Protein AF-A0A958ZSW3-F1 (afdb_monomer)

Secondary structure (DSSP, 8-state):
--HHHHHHHIIIIIHHHHHS-TT-S--SS-EEEEEETTTTEEEEEE-SSS-EEEEE--HHHHHHHHHHHHHTTT--HHHHHHHHHHHHHHHHHT--TT---HHHHHHHHHTTSTT-HHHHHHHHHHHHHHHHH-

pLDDT: mean 93.97, std 5.64, range [67.38, 98.62]

Structure (mmCIF, N/CA/C/O backbone):
data_AF-A0A958ZSW3-F1
#
_entry.id   AF-A0A958ZSW3-F1
#
loop_
_atom_site.group_PDB
_atom_site.id
_atom_site.type_symbol
_atom_site.label_atom_id
_atom_site.label_alt_id
_atom_site.label_comp_id
_atom_site.label_asym_id
_atom_site.label_entity_id
_atom_site.label_seq_id
_atom_site.pdbx_PDB_ins_code
_atom_site.Cartn_x
_atom_site.Cartn_y
_atom_site.Cartn_z
_atom_site.occupancy
_atom_site.B_iso_or_equiv
_atom_site.auth_seq_id
_atom_site.auth_comp_id
_atom_site.auth_asym_id
_atom_site.auth_atom_id
_atom_site.pdbx_PDB_model_num
ATOM 1 N N . MET A 1 1 ? 20.366 0.990 -11.392 1.00 76.50 1 MET A N 1
ATOM 2 C CA . MET A 1 1 ? 19.532 -0.152 -11.805 1.00 76.50 1 MET A CA 1
ATOM 3 C C . MET A 1 1 ? 19.125 0.068 -13.249 1.00 76.50 1 MET A C 1
ATOM 5 O O . MET A 1 1 ? 18.700 1.172 -13.581 1.00 76.50 1 MET A O 1
ATOM 9 N N . ASN A 1 2 ? 19.358 -0.909 -14.115 1.00 84.31 2 ASN A N 1
ATOM 10 C CA . ASN A 1 2 ? 18.999 -0.823 -15.527 1.00 84.31 2 ASN A CA 1
ATOM 11 C C . ASN A 1 2 ? 17.517 -1.203 -15.740 1.00 84.31 2 ASN A C 1
ATOM 13 O O . ASN A 1 2 ? 16.824 -1.641 -14.821 1.00 84.31 2 ASN A O 1
ATOM 17 N N . ARG A 1 3 ? 17.011 -1.001 -16.959 1.00 84.44 3 ARG A N 1
ATOM 18 C CA . ARG A 1 3 ? 15.605 -1.268 -17.295 1.00 84.44 3 ARG A CA 1
ATOM 19 C C . ARG A 1 3 ? 15.221 -2.745 -17.144 1.00 84.44 3 ARG A C 1
ATOM 21 O O . ARG A 1 3 ? 14.121 -3.035 -16.687 1.00 84.44 3 ARG A O 1
ATOM 28 N N . GLU A 1 4 ? 16.112 -3.663 -17.504 1.00 89.75 4 GLU A N 1
ATOM 29 C CA . GLU A 1 4 ? 15.855 -5.107 -17.441 1.00 89.75 4 GLU A CA 1
ATOM 30 C C . GLU A 1 4 ? 15.691 -5.588 -15.994 1.00 89.75 4 GLU A C 1
ATOM 32 O O . GLU A 1 4 ? 14.789 -6.370 -15.695 1.00 89.75 4 GLU A O 1
ATOM 37 N N . GLU A 1 5 ? 16.505 -5.065 -15.074 1.00 89.56 5 GLU A N 1
ATOM 38 C CA . GLU A 1 5 ? 16.395 -5.323 -13.636 1.00 89.56 5 GLU A CA 1
ATOM 39 C C . GLU A 1 5 ? 15.048 -4.844 -13.083 1.00 89.56 5 GLU A C 1
ATOM 41 O O . GLU A 1 5 ? 14.393 -5.577 -12.343 1.00 89.56 5 GLU A O 1
ATOM 46 N N . ILE A 1 6 ? 14.593 -3.653 -13.488 1.00 88.31 6 ILE A N 1
ATOM 47 C CA . ILE A 1 6 ? 13.282 -3.111 -13.099 1.00 88.31 6 ILE A CA 1
ATOM 48 C C . ILE A 1 6 ? 12.145 -4.005 -13.599 1.00 88.31 6 ILE A C 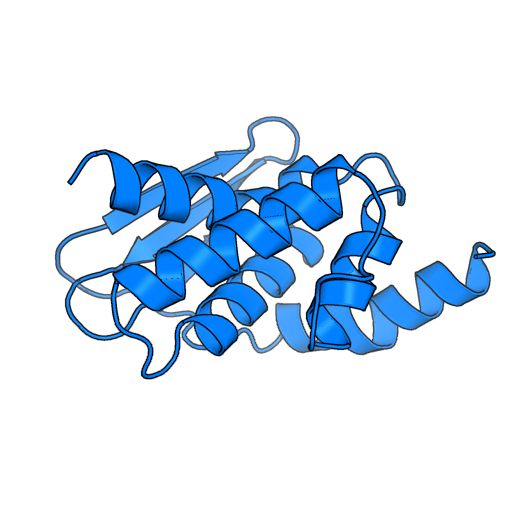1
ATOM 50 O O . ILE A 1 6 ? 11.252 -4.368 -12.833 1.00 88.31 6 ILE A O 1
ATOM 54 N N . GLU A 1 7 ? 12.176 -4.386 -14.876 1.00 91.06 7 GLU A N 1
ATOM 55 C CA . GLU A 1 7 ? 11.154 -5.250 -15.470 1.00 91.06 7 GLU A CA 1
ATOM 56 C C . GLU A 1 7 ? 11.129 -6.636 -14.815 1.00 91.06 7 GLU A C 1
ATOM 58 O O . GLU A 1 7 ? 10.052 -7.214 -14.635 1.00 91.06 7 GLU A O 1
ATOM 63 N N . ARG A 1 8 ? 12.295 -7.161 -14.421 1.00 94.00 8 ARG A N 1
ATOM 64 C CA . ARG A 1 8 ? 12.405 -8.412 -13.666 1.00 94.00 8 ARG A CA 1
ATOM 65 C C . ARG A 1 8 ? 11.756 -8.283 -12.289 1.00 94.00 8 ARG A C 1
ATOM 67 O O . ARG A 1 8 ? 10.859 -9.063 -11.989 1.00 94.00 8 ARG A O 1
ATOM 74 N N . LEU A 1 9 ? 12.132 -7.275 -11.500 1.00 92.75 9 LEU A N 1
ATOM 75 C CA . LEU A 1 9 ? 11.558 -7.032 -10.168 1.00 92.75 9 LEU A CA 1
ATOM 76 C C . LEU A 1 9 ? 10.038 -6.843 -10.226 1.00 92.75 9 LEU A C 1
ATOM 78 O O . LEU A 1 9 ? 9.300 -7.372 -9.394 1.00 92.75 9 LEU A O 1
ATOM 82 N N . TYR A 1 10 ? 9.551 -6.143 -11.250 1.00 93.38 10 TYR A N 1
ATOM 83 C CA . TYR A 1 10 ? 8.121 -5.986 -11.475 1.00 93.38 10 TYR A CA 1
ATOM 84 C C . TYR A 1 10 ? 7.427 -7.338 -11.713 1.00 93.38 10 TYR A C 1
ATOM 86 O O . TYR A 1 10 ? 6.385 -7.628 -11.123 1.00 93.38 10 TYR A O 1
ATOM 94 N N . LYS A 1 11 ? 8.001 -8.198 -12.559 1.00 94.75 11 LYS A N 1
ATOM 95 C CA . LYS A 1 11 ? 7.441 -9.527 -12.848 1.00 94.75 11 LYS A CA 1
ATOM 96 C C . LYS A 1 11 ? 7.524 -10.479 -11.655 1.00 94.75 11 LYS A C 1
ATOM 98 O O . LYS A 1 11 ? 6.597 -11.260 -11.469 1.00 94.75 11 LYS A O 1
ATOM 103 N N . GLU A 1 12 ? 8.601 -10.422 -10.878 1.00 95.19 12 GLU A N 1
ATOM 104 C CA . GLU A 1 12 ? 8.866 -11.347 -9.769 1.00 95.19 12 GLU A CA 1
ATOM 105 C C . GLU A 1 12 ? 8.102 -10.987 -8.493 1.00 95.19 12 GLU A C 1
ATOM 107 O O . GLU A 1 12 ? 7.646 -11.888 -7.796 1.00 95.19 12 GLU A O 1
ATOM 112 N N . LEU A 1 13 ? 7.911 -9.695 -8.205 1.00 95.31 13 LEU A N 1
ATOM 113 C CA . LEU A 1 13 ? 7.217 -9.249 -6.994 1.00 95.31 13 LEU A CA 1
ATOM 114 C C . LEU A 1 13 ? 5.819 -8.701 -7.288 1.00 95.31 13 LEU A C 1
ATOM 116 O O . LEU A 1 13 ? 4.831 -9.161 -6.719 1.00 95.31 13 LEU A O 1
ATOM 120 N N . ILE A 1 14 ? 5.716 -7.716 -8.183 1.00 96.00 14 ILE A N 1
ATOM 121 C CA . ILE A 1 14 ? 4.477 -6.940 -8.346 1.00 96.00 14 ILE A CA 1
ATOM 122 C C . ILE A 1 14 ? 3.365 -7.781 -8.961 1.00 96.00 14 ILE A C 1
ATOM 124 O O . ILE A 1 14 ? 2.228 -7.749 -8.489 1.00 96.00 14 ILE A O 1
ATOM 128 N N . ILE A 1 15 ? 3.668 -8.562 -9.999 1.00 96.50 15 ILE A N 1
ATOM 129 C CA . ILE A 1 15 ? 2.651 -9.392 -10.649 1.00 96.50 15 ILE A CA 1
ATOM 130 C C . ILE A 1 15 ? 2.067 -10.437 -9.678 1.00 96.50 15 ILE A C 1
ATOM 132 O O . ILE A 1 15 ? 0.838 -10.457 -9.555 1.00 96.50 15 ILE A O 1
ATOM 136 N N . PRO A 1 16 ? 2.860 -11.261 -8.963 1.00 97.44 16 PRO A N 1
ATOM 137 C CA . PRO A 1 16 ? 2.319 -12.212 -7.992 1.00 97.44 16 PRO A CA 1
ATOM 138 C C . PRO A 1 16 ? 1.511 -11.547 -6.873 1.00 97.44 16 PRO A C 1
ATOM 140 O O . PRO A 1 16 ? 0.359 -11.931 -6.657 1.00 97.44 16 PRO A O 1
ATOM 143 N N . GLU A 1 17 ? 2.053 -10.504 -6.235 1.00 97.31 17 GLU A N 1
ATOM 144 C CA . GLU A 1 17 ? 1.370 -9.778 -5.152 1.00 97.31 17 GLU A CA 1
ATOM 145 C C . GLU A 1 17 ? 0.059 -9.135 -5.619 1.00 97.31 17 GLU A C 1
ATOM 147 O O . GLU A 1 17 ? -0.920 -9.092 -4.881 1.00 97.31 17 GLU A O 1
ATOM 152 N N . SER A 1 18 ? -0.006 -8.660 -6.866 1.00 97.31 18 SER A N 1
ATOM 153 C CA . SER A 1 18 ? -1.237 -8.082 -7.416 1.00 97.31 18 SER A CA 1
ATOM 154 C C . SER A 1 18 ? -2.300 -9.122 -7.791 1.00 97.31 18 SER A C 1
ATOM 156 O O . SER A 1 18 ? -3.492 -8.803 -7.799 1.00 97.31 18 SER A O 1
ATOM 158 N N . LYS A 1 19 ? -1.896 -10.357 -8.122 1.00 97.75 19 LYS A N 1
ATOM 159 C CA . LYS A 1 19 ? -2.812 -11.448 -8.493 1.00 97.75 19 LYS A CA 1
ATOM 160 C C . LYS A 1 19 ? -3.440 -12.108 -7.272 1.00 97.75 19 LYS A C 1
ATOM 162 O O . LYS A 1 19 ? -4.624 -12.430 -7.317 1.00 97.75 19 LYS A O 1
ATOM 167 N N . ALA A 1 20 ? -2.663 -12.288 -6.209 1.00 97.56 20 ALA A N 1
ATOM 168 C CA . ALA A 1 20 ? -3.108 -12.878 -4.950 1.00 97.56 20 ALA A CA 1
ATOM 169 C C . ALA A 1 20 ? -2.746 -11.968 -3.758 1.00 97.56 20 ALA A C 1
ATOM 171 O O . ALA A 1 20 ? -1.924 -12.348 -2.922 1.00 97.56 20 ALA A O 1
ATOM 172 N N . PRO A 1 21 ? -3.327 -10.755 -3.686 1.00 98.31 21 PRO A N 1
ATOM 173 C CA . PRO A 1 21 ? -3.024 -9.801 -2.624 1.00 98.31 21 PRO A CA 1
ATOM 174 C C . PRO A 1 21 ? -3.448 -10.318 -1.245 1.00 98.31 21 PRO A C 1
ATOM 176 O O . PRO A 1 21 ? -4.527 -10.889 -1.071 1.00 98.31 21 PRO A O 1
ATOM 179 N N . TYR A 1 22 ? -2.602 -10.070 -0.250 1.00 98.50 22 TYR A N 1
ATOM 180 C CA . TYR A 1 22 ? -2.822 -10.473 1.132 1.00 98.50 22 TYR A CA 1
ATOM 181 C C . TYR A 1 22 ? -3.955 -9.673 1.781 1.00 98.50 22 TYR A C 1
ATOM 183 O O . TYR A 1 22 ? -4.006 -8.455 1.643 1.00 98.50 22 TYR A O 1
ATOM 191 N N . ARG A 1 23 ? -4.863 -10.350 2.499 1.00 97.75 23 ARG A N 1
ATOM 192 C CA . ARG A 1 23 ? -6.020 -9.732 3.186 1.00 97.75 23 ARG A CA 1
ATOM 193 C C . ARG A 1 23 ? -6.875 -8.836 2.275 1.00 97.75 23 ARG A C 1
ATOM 195 O O . ARG A 1 23 ? -7.404 -7.806 2.699 1.00 97.75 23 ARG A O 1
ATOM 202 N N . PHE A 1 24 ? -7.032 -9.251 1.016 1.00 98.38 24 PHE A N 1
ATOM 203 C CA . PHE A 1 24 ? -7.786 -8.505 0.015 1.00 98.38 24 PHE A CA 1
ATOM 204 C C . PHE A 1 24 ? -9.280 -8.847 -0.000 1.00 98.38 24 PHE A C 1
ATOM 206 O O . PHE A 1 24 ? -9.788 -9.523 -0.897 1.00 98.38 24 PHE A O 1
ATOM 213 N N . GLU A 1 25 ? -10.008 -8.380 1.002 1.00 97.44 25 GLU A N 1
ATOM 214 C CA . GLU A 1 25 ? -11.433 -8.650 1.158 1.00 97.44 25 GLU A CA 1
ATOM 215 C C . GLU A 1 25 ? -12.165 -7.460 1.775 1.00 97.44 25 GLU A C 1
ATOM 217 O O . GLU A 1 25 ? -11.573 -6.600 2.428 1.00 97.44 25 GLU A O 1
ATOM 222 N N . LYS A 1 26 ? -13.476 -7.390 1.530 1.00 97.19 26 LYS A N 1
ATOM 223 C CA . LYS A 1 26 ? -14.330 -6.405 2.194 1.00 97.19 26 LYS A CA 1
ATOM 224 C C . LYS A 1 26 ? -14.613 -6.881 3.614 1.00 97.19 26 LYS A C 1
ATOM 226 O O . LYS A 1 26 ? -14.939 -8.050 3.804 1.00 97.19 26 LYS A O 1
ATOM 231 N N . LYS A 1 27 ? -14.554 -5.963 4.571 1.00 97.12 27 LYS A N 1
ATOM 232 C CA . LYS A 1 27 ? -15.038 -6.167 5.937 1.00 97.12 27 LYS A CA 1
ATOM 233 C C . LYS A 1 27 ? -16.090 -5.114 6.271 1.00 97.12 27 LYS A C 1
ATOM 235 O O . LYS A 1 27 ? -16.204 -4.102 5.576 1.00 97.12 27 LYS A O 1
ATOM 240 N N . ASP A 1 28 ? -16.853 -5.374 7.318 1.00 93.12 28 ASP A N 1
ATOM 241 C CA . ASP A 1 28 ? -17.738 -4.379 7.911 1.00 93.12 28 ASP A CA 1
ATOM 242 C C . ASP A 1 28 ? -16.956 -3.489 8.887 1.00 93.12 28 ASP A C 1
ATOM 244 O O . ASP A 1 28 ? -15.854 -3.842 9.307 1.00 93.12 28 ASP A O 1
ATOM 248 N N . GLY A 1 29 ? -17.527 -2.334 9.237 1.00 90.81 29 GLY A N 1
ATOM 249 C CA . GLY A 1 29 ? -16.951 -1.430 10.233 1.00 90.81 29 GLY A CA 1
ATOM 250 C C . GLY A 1 29 ? -16.179 -0.237 9.662 1.00 90.81 29 GLY A C 1
ATOM 251 O O . GLY A 1 29 ? -16.446 0.232 8.548 1.00 90.81 29 GLY A O 1
ATOM 252 N N . THR A 1 30 ? -15.251 0.296 10.457 1.00 94.06 30 THR A N 1
ATOM 253 C CA . THR A 1 30 ? -14.449 1.483 10.130 1.00 94.06 30 THR A CA 1
ATOM 254 C C . THR A 1 30 ? -13.593 1.230 8.897 1.00 94.06 30 THR A C 1
ATOM 256 O O . THR A 1 30 ? -12.885 0.224 8.793 1.00 94.06 30 THR A O 1
ATOM 259 N N . SER A 1 31 ? -13.640 2.171 7.949 1.00 96.00 31 SER A 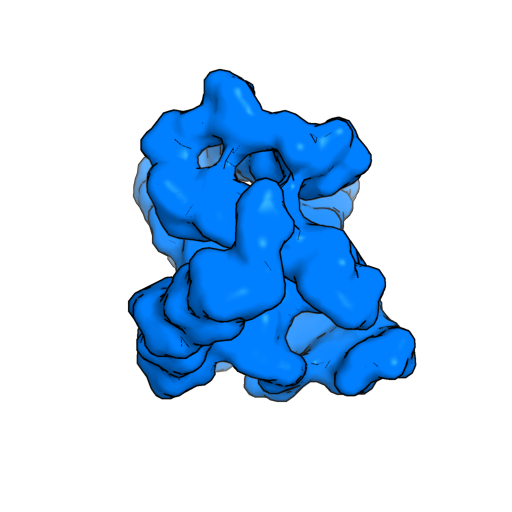N 1
ATOM 260 C CA . SER A 1 31 ? -12.823 2.098 6.743 1.00 96.00 31 SER A CA 1
ATOM 261 C C . SER A 1 31 ? -12.233 3.445 6.345 1.00 96.00 31 SER A C 1
ATOM 263 O O . SER A 1 31 ? -12.879 4.484 6.476 1.00 96.00 31 SER A O 1
ATOM 265 N N . VAL A 1 32 ? -11.027 3.397 5.788 1.00 97.00 32 VAL A N 1
ATOM 266 C CA . VAL A 1 32 ? -10.270 4.536 5.272 1.00 97.00 32 VAL A CA 1
ATOM 267 C C . VAL A 1 32 ? -10.243 4.462 3.751 1.00 97.00 32 VAL A C 1
ATOM 269 O O . VAL A 1 32 ? -9.950 3.412 3.177 1.00 97.00 32 VAL A O 1
ATOM 272 N N . LEU A 1 33 ? -10.549 5.571 3.079 1.00 97.75 3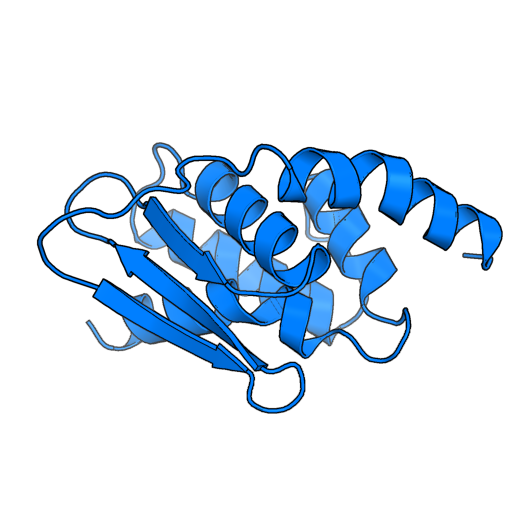3 LEU A N 1
ATOM 273 C CA . LEU A 1 33 ? -10.471 5.654 1.623 1.00 97.75 33 LEU A CA 1
ATOM 274 C C . LEU A 1 33 ? -9.055 6.046 1.182 1.00 97.75 33 LEU A C 1
ATOM 276 O O . LEU A 1 33 ? -8.556 7.098 1.565 1.00 97.75 33 LEU A O 1
ATOM 280 N N . ALA A 1 34 ? -8.463 5.249 0.297 1.00 98.06 34 ALA A N 1
ATOM 281 C CA . ALA A 1 34 ? -7.258 5.590 -0.446 1.00 98.06 34 ALA A CA 1
ATOM 282 C C . ALA A 1 34 ? -7.633 5.789 -1.922 1.00 98.06 34 ALA A C 1
ATOM 284 O O . ALA A 1 34 ? -8.111 4.856 -2.571 1.00 98.06 34 ALA A O 1
ATOM 285 N N . TYR A 1 35 ? -7.459 7.000 -2.454 1.00 97.62 35 TYR A N 1
ATOM 286 C CA . TYR A 1 35 ? -7.802 7.323 -3.840 1.00 97.62 35 TYR A CA 1
ATOM 287 C C . TYR A 1 35 ? -6.681 8.100 -4.537 1.00 97.62 35 TYR A C 1
ATOM 289 O O . TYR A 1 35 ? -6.263 9.148 -4.053 1.00 97.62 35 TYR A O 1
ATOM 297 N N . ASN A 1 36 ? -6.226 7.590 -5.682 1.00 94.62 36 ASN A N 1
ATOM 298 C CA . ASN A 1 36 ? -5.275 8.250 -6.568 1.00 94.62 36 ASN A CA 1
ATOM 299 C C . ASN A 1 36 ? -5.970 8.603 -7.901 1.00 94.62 36 ASN A C 1
ATOM 301 O O . ASN A 1 36 ? -6.137 7.721 -8.749 1.00 94.62 36 ASN A O 1
ATOM 305 N N . PRO A 1 37 ? -6.341 9.876 -8.138 1.00 91.69 37 PRO A N 1
ATOM 306 C CA . PRO A 1 37 ? -7.030 10.288 -9.361 1.00 91.69 37 PRO A CA 1
ATOM 307 C C . PRO A 1 37 ? -6.152 10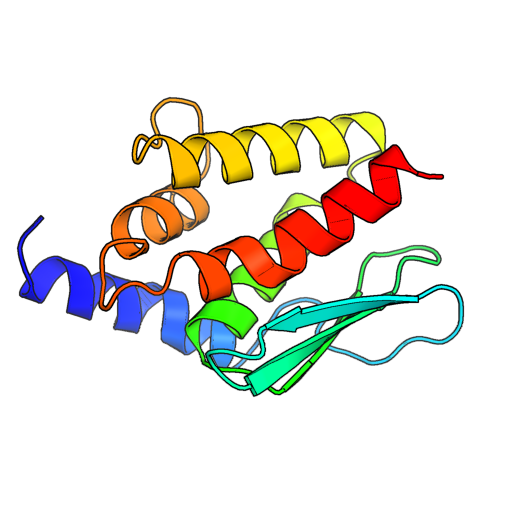.230 -10.618 1.00 91.69 37 PRO A C 1
ATOM 309 O O . PRO A 1 37 ? -6.694 10.163 -11.716 1.00 91.69 37 PRO A O 1
ATOM 312 N N . VAL A 1 38 ? -4.82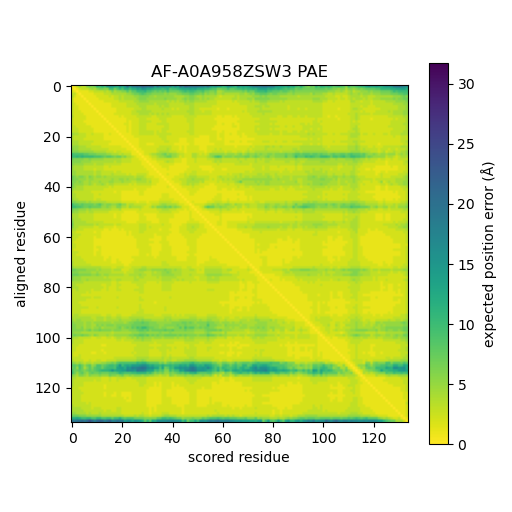1 10.233 -10.482 1.00 89.62 38 VAL A N 1
ATOM 313 C CA . VAL A 1 38 ? -3.895 10.208 -11.628 1.00 89.62 38 VAL A CA 1
ATOM 314 C C . VAL A 1 38 ? -3.957 8.861 -12.348 1.00 89.62 38 VAL A C 1
ATOM 316 O O . VAL A 1 38 ? -3.963 8.813 -13.574 1.00 89.62 38 VAL A O 1
ATOM 319 N N . CYS A 1 39 ? -4.030 7.764 -11.588 1.00 90.31 39 CYS A N 1
ATOM 320 C CA . CYS A 1 39 ? -4.127 6.404 -12.133 1.00 90.31 39 CYS A CA 1
ATOM 321 C C . CYS A 1 39 ? -5.544 5.810 -12.050 1.00 90.31 39 CYS A C 1
ATOM 323 O O . CYS A 1 39 ? -5.803 4.769 -12.646 1.00 90.31 39 CYS A O 1
ATOM 325 N N . GLY A 1 40 ? -6.461 6.461 -11.327 1.00 93.62 40 GLY A N 1
ATOM 326 C CA . GLY A 1 40 ? -7.811 5.953 -11.066 1.00 93.62 40 GLY A CA 1
ATOM 327 C C . GLY A 1 40 ? -7.874 4.873 -9.979 1.00 93.62 40 GLY A C 1
ATOM 328 O O . GLY A 1 40 ? -8.908 4.222 -9.822 1.00 93.62 40 GLY A O 1
ATOM 329 N N . ASP A 1 41 ? -6.794 4.682 -9.217 1.00 97.38 41 ASP A N 1
ATOM 330 C CA . ASP A 1 41 ? -6.710 3.654 -8.182 1.00 97.38 41 ASP A CA 1
ATOM 331 C C . ASP A 1 41 ? -7.554 4.045 -6.964 1.00 97.38 41 ASP A C 1
ATOM 333 O O . ASP A 1 41 ? -7.458 5.160 -6.449 1.00 97.38 41 ASP A O 1
ATOM 337 N N . LYS A 1 42 ? -8.373 3.116 -6.471 1.00 98.44 42 LYS A N 1
ATOM 338 C CA . LYS A 1 42 ? -9.288 3.318 -5.350 1.00 98.44 42 LYS A CA 1
ATOM 339 C C . LYS A 1 42 ? -9.370 2.070 -4.478 1.00 98.44 42 LYS A C 1
ATOM 341 O O . LYS A 1 42 ? -9.919 1.047 -4.892 1.00 98.44 42 LYS A O 1
ATOM 346 N N . PHE A 1 43 ? -8.921 2.192 -3.235 1.00 98.62 43 PHE A N 1
ATOM 347 C CA . PHE A 1 43 ? -9.008 1.147 -2.218 1.00 98.62 43 PHE A CA 1
ATOM 348 C C . PHE A 1 43 ? -9.713 1.657 -0.963 1.00 98.62 43 PHE A C 1
ATOM 350 O O . PHE A 1 43 ? -9.651 2.838 -0.626 1.00 98.62 43 PHE A O 1
ATOM 357 N N . LYS A 1 44 ? -10.385 0.750 -0.261 1.00 98.50 44 LYS A N 1
ATOM 358 C CA . LYS A 1 44 ? -10.798 0.929 1.129 1.00 98.50 44 LYS A CA 1
ATOM 359 C C . LYS A 1 44 ? -9.920 0.052 2.007 1.00 98.50 44 LYS A C 1
ATOM 361 O O . LYS A 1 44 ? -9.729 -1.112 1.663 1.00 98.50 44 LYS A O 1
ATOM 366 N N . ILE A 1 45 ? -9.422 0.605 3.106 1.00 98.31 45 ILE A N 1
ATOM 367 C CA . ILE A 1 45 ? -8.681 -0.110 4.149 1.00 98.31 45 ILE A CA 1
ATOM 368 C C . ILE A 1 45 ? -9.622 -0.253 5.342 1.00 98.31 45 ILE A C 1
ATOM 370 O O . ILE A 1 45 ? -10.136 0.751 5.819 1.00 98.31 45 ILE A O 1
ATOM 374 N N . PHE A 1 46 ? -9.884 -1.473 5.786 1.00 97.75 46 PHE A N 1
ATOM 375 C CA . PHE A 1 46 ? -10.751 -1.781 6.920 1.00 97.75 46 PHE A CA 1
ATOM 376 C C . PHE A 1 46 ? -9.881 -2.011 8.152 1.00 97.75 46 PHE A C 1
ATOM 378 O O . PHE A 1 46 ? -8.904 -2.754 8.066 1.00 97.75 46 PHE A O 1
ATOM 385 N N . THR A 1 47 ? -10.210 -1.357 9.265 1.00 94.38 47 THR A N 1
ATOM 386 C CA . THR A 1 47 ? -9.322 -1.266 10.443 1.00 94.38 47 THR A CA 1
ATOM 387 C C . THR A 1 47 ? -9.940 -1.806 11.730 1.00 94.38 47 THR A C 1
ATOM 389 O O . THR A 1 47 ? -9.342 -1.672 12.796 1.00 94.38 47 THR A O 1
ATOM 392 N N . ASP A 1 48 ? -11.138 -2.385 11.657 1.00 89.94 48 ASP A N 1
ATOM 393 C CA . ASP A 1 48 ? -11.799 -2.985 12.815 1.00 89.94 48 ASP A CA 1
ATOM 394 C C . ASP A 1 48 ? -11.271 -4.412 13.021 1.00 89.94 48 ASP A C 1
ATOM 396 O O . ASP A 1 48 ? -11.757 -5.377 12.432 1.00 89.94 48 ASP A O 1
ATOM 400 N N . GLY A 1 49 ? -10.234 -4.527 13.855 1.00 88.81 49 GLY A N 1
ATOM 401 C CA . GLY A 1 49 ? -9.517 -5.775 14.106 1.00 88.81 49 GLY A CA 1
ATOM 402 C C . GLY A 1 49 ? -8.294 -5.916 13.205 1.00 88.81 49 GLY A C 1
ATOM 403 O O . GLY A 1 49 ? -7.412 -5.059 13.202 1.00 88.81 49 GLY A O 1
ATOM 404 N N . GLU A 1 50 ? -8.215 -7.018 12.463 1.00 92.94 50 GLU A N 1
ATOM 405 C CA . GLU A 1 50 ? -7.160 -7.220 11.474 1.00 92.94 50 GLU A CA 1
ATOM 406 C C . GLU A 1 50 ? -7.301 -6.226 10.315 1.00 92.94 50 GLU A C 1
ATOM 408 O O . GLU A 1 50 ? -8.406 -5.949 9.855 1.00 92.94 50 GLU A O 1
ATOM 413 N N . VAL A 1 51 ? -6.185 -5.676 9.823 1.00 95.62 51 VAL A N 1
ATOM 414 C CA . VAL A 1 51 ? -6.241 -4.726 8.706 1.00 95.62 51 VAL A CA 1
ATOM 415 C C . VAL A 1 51 ? -6.462 -5.484 7.397 1.00 95.62 51 VAL A C 1
ATOM 417 O O . VAL A 1 51 ? -5.670 -6.358 7.038 1.00 95.62 51 VAL A O 1
ATOM 420 N N . HIS A 1 52 ? -7.532 -5.136 6.685 1.00 98.06 52 HIS A N 1
ATOM 421 C CA . HIS A 1 52 ? -7.862 -5.657 5.356 1.00 98.06 52 HIS A CA 1
ATOM 422 C C . HIS A 1 52 ? -7.952 -4.519 4.349 1.00 98.06 52 HIS A C 1
ATOM 424 O O . HIS A 1 52 ? -8.154 -3.362 4.716 1.00 98.06 52 HIS A O 1
ATOM 430 N N . PHE A 1 53 ? -7.879 -4.830 3.058 1.00 98.50 53 PHE A N 1
ATOM 431 C CA . PHE A 1 53 ? -8.167 -3.839 2.027 1.00 98.50 53 PHE A CA 1
ATOM 432 C C . PHE A 1 53 ? -8.927 -4.422 0.845 1.00 98.50 53 PHE A C 1
ATOM 434 O O . PHE A 1 53 ? -8.841 -5.603 0.543 1.00 98.50 53 PHE A O 1
ATOM 441 N N . HIS A 1 54 ? -9.683 -3.590 0.139 1.00 98.56 54 HIS A N 1
ATOM 442 C CA . HIS A 1 54 ? -10.375 -4.010 -1.074 1.00 98.56 54 HIS A CA 1
ATOM 443 C C . HIS A 1 54 ? -10.587 -2.839 -2.025 1.00 98.56 54 HIS A C 1
ATOM 445 O O . HIS A 1 54 ? -10.744 -1.697 -1.596 1.00 98.56 54 HIS A O 1
ATOM 451 N N . GLY A 1 55 ? -10.648 -3.113 -3.326 1.00 97.88 55 GLY A N 1
ATOM 452 C CA . GLY A 1 55 ? -10.932 -2.088 -4.324 1.00 97.88 55 GLY A CA 1
ATOM 453 C C . GLY A 1 55 ? -10.398 -2.426 -5.706 1.00 97.88 55 GLY A C 1
ATOM 454 O O . GLY A 1 55 ? -10.280 -3.591 -6.081 1.00 97.88 55 GLY A O 1
ATOM 455 N N . HIS A 1 56 ? -10.081 -1.394 -6.473 1.00 96.94 56 HIS A N 1
ATOM 456 C CA . HIS A 1 56 ? -9.540 -1.524 -7.815 1.00 96.94 56 HIS A CA 1
ATOM 457 C C . HIS A 1 56 ? -8.368 -0.567 -7.992 1.00 96.94 56 HIS A C 1
ATOM 459 O O . HIS A 1 56 ? -8.429 0.575 -7.558 1.00 96.94 56 HIS A O 1
ATOM 465 N N . GLY A 1 57 ? -7.323 -1.029 -8.661 1.00 96.44 57 GLY A N 1
ATOM 466 C CA . GLY A 1 57 ? -6.182 -0.209 -9.022 1.00 96.44 57 GLY A CA 1
ATOM 467 C C . GLY A 1 57 ? -5.179 -1.010 -9.835 1.00 96.44 57 GLY A C 1
ATOM 468 O O . GLY A 1 57 ? -5.355 -2.221 -10.037 1.00 96.44 57 GLY A O 1
ATOM 469 N N . CYS A 1 58 ? -4.136 -0.333 -10.301 1.00 95.81 58 CYS A N 1
ATOM 470 C CA . CYS A 1 58 ? -3.049 -0.947 -11.043 1.00 95.81 58 CYS A CA 1
ATOM 471 C C . CYS A 1 58 ? -2.333 -2.041 -10.226 1.00 95.81 58 CYS A C 1
ATOM 473 O O . CYS A 1 58 ? -2.462 -2.143 -9.002 1.00 95.81 58 CYS A O 1
ATOM 475 N N . ALA A 1 59 ? -1.553 -2.884 -10.909 1.00 96.19 59 ALA A N 1
ATOM 476 C CA . ALA A 1 59 ? -0.846 -3.980 -10.246 1.00 96.19 59 ALA A CA 1
ATOM 477 C C . ALA A 1 59 ? 0.095 -3.477 -9.138 1.00 96.19 59 ALA A C 1
ATOM 479 O O . ALA A 1 59 ? 0.185 -4.103 -8.086 1.00 96.19 59 ALA A O 1
ATOM 480 N N . LEU A 1 60 ? 0.726 -2.315 -9.334 1.00 95.69 60 LEU A N 1
ATOM 481 C CA . LEU A 1 60 ? 1.664 -1.739 -8.374 1.00 95.69 60 LEU A CA 1
ATOM 482 C C . LEU A 1 60 ? 0.980 -1.254 -7.092 1.00 95.69 60 LEU A C 1
ATOM 484 O O . LEU A 1 60 ? 1.442 -1.591 -6.005 1.00 95.69 60 LEU A O 1
ATOM 488 N N . SER A 1 61 ? -0.132 -0.521 -7.189 1.00 97.12 61 SER A N 1
ATOM 489 C CA . SER A 1 61 ? -0.851 -0.052 -5.998 1.00 97.12 61 SER A CA 1
ATOM 490 C C . SER A 1 61 ? -1.519 -1.193 -5.241 1.00 97.12 61 SER A C 1
ATOM 492 O O . SER A 1 61 ? -1.495 -1.217 -4.011 1.00 97.12 61 SER A O 1
ATOM 494 N N . LYS A 1 62 ? -2.034 -2.201 -5.956 1.00 98.38 62 LYS A N 1
ATOM 495 C CA . LYS A 1 62 ? -2.569 -3.415 -5.332 1.00 98.38 62 LYS A CA 1
ATOM 496 C C . LYS A 1 62 ? -1.480 -4.231 -4.624 1.00 98.38 62 LYS A C 1
ATOM 498 O O . LYS A 1 62 ? -1.693 -4.651 -3.490 1.00 98.38 62 LYS A O 1
ATOM 503 N N . ALA A 1 63 ? -0.323 -4.430 -5.257 1.00 98.06 63 ALA A N 1
ATOM 504 C CA . ALA A 1 63 ? 0.815 -5.113 -4.642 1.00 98.06 63 ALA A CA 1
ATOM 505 C C . ALA A 1 63 ? 1.352 -4.342 -3.426 1.00 98.06 63 ALA A C 1
ATOM 507 O O . ALA A 1 63 ? 1.598 -4.936 -2.381 1.00 98.06 63 ALA A O 1
ATOM 508 N N . SER A 1 64 ? 1.468 -3.015 -3.526 1.00 98.00 64 SER A N 1
ATOM 509 C CA . SER A 1 64 ? 1.892 -2.170 -2.407 1.00 98.00 64 SER A CA 1
ATOM 510 C C . SER A 1 64 ? 0.923 -2.254 -1.222 1.00 98.00 64 SER A C 1
ATOM 512 O O . SER A 1 64 ? 1.355 -2.404 -0.080 1.00 98.00 64 SER A O 1
ATOM 514 N N . GLY A 1 65 ? -0.388 -2.257 -1.489 1.00 98.44 65 GLY A N 1
ATOM 515 C CA . GLY A 1 65 ? -1.415 -2.497 -0.474 1.00 98.44 65 GLY A CA 1
ATOM 516 C C . GLY A 1 65 ? -1.305 -3.876 0.182 1.00 98.44 65 GLY A C 1
ATOM 517 O O . GLY A 1 65 ? -1.380 -3.966 1.403 1.00 98.44 65 GLY A O 1
ATOM 518 N N . SER A 1 66 ? -1.048 -4.933 -0.598 1.00 98.62 66 SER A N 1
ATOM 519 C CA . SER A 1 66 ? -0.790 -6.288 -0.079 1.00 98.62 66 SER A CA 1
ATOM 520 C C . SER A 1 66 ? 0.398 -6.302 0.888 1.00 98.62 66 SER A C 1
ATOM 522 O O . SER A 1 66 ? 0.301 -6.822 2.001 1.00 98.62 66 SER A O 1
ATOM 524 N N . LEU A 1 67 ? 1.509 -5.676 0.489 1.00 98.38 67 LEU A N 1
ATOM 525 C CA . LEU A 1 67 ? 2.718 -5.598 1.305 1.00 98.38 67 LEU A CA 1
ATOM 526 C C . LEU A 1 67 ? 2.497 -4.778 2.580 1.00 98.38 67 LEU A C 1
ATOM 528 O O . LEU A 1 67 ? 2.973 -5.197 3.631 1.00 98.38 67 LEU A O 1
ATOM 532 N N . LEU A 1 68 ? 1.716 -3.693 2.530 1.00 98.38 68 LEU A N 1
ATOM 533 C CA . LEU A 1 68 ? 1.281 -2.979 3.735 1.00 98.38 68 LEU A CA 1
ATOM 534 C C . LEU A 1 68 ? 0.572 -3.929 4.707 1.00 98.38 68 LEU A C 1
ATOM 536 O O . LEU A 1 68 ? 0.977 -4.014 5.862 1.00 98.38 68 LEU A O 1
ATOM 540 N N . MET A 1 69 ? -0.431 -4.690 4.249 1.00 98.06 69 MET A N 1
ATOM 541 C CA . MET A 1 69 ? -1.167 -5.614 5.127 1.00 98.06 69 MET A CA 1
ATOM 542 C C . MET A 1 69 ? -0.241 -6.636 5.798 1.00 98.06 69 MET A C 1
ATOM 544 O O . MET A 1 69 ? -0.413 -6.931 6.978 1.00 98.06 69 MET A O 1
ATOM 548 N N . LYS A 1 70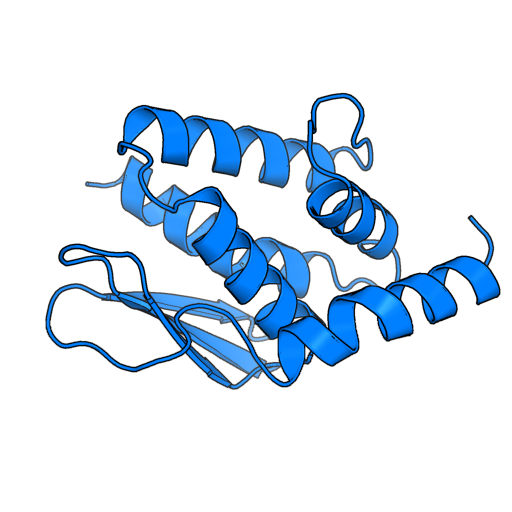 ? 0.759 -7.151 5.069 1.00 97.62 70 LYS A N 1
ATOM 549 C CA . LYS A 1 70 ? 1.765 -8.076 5.618 1.00 97.62 70 LYS A CA 1
ATOM 550 C C . LYS A 1 70 ? 2.642 -7.415 6.680 1.00 97.62 70 LYS A C 1
ATOM 552 O O . LYS A 1 70 ? 2.957 -8.042 7.681 1.00 97.62 70 LYS A O 1
ATOM 557 N N . GLN A 1 71 ? 3.038 -6.158 6.478 1.00 97.06 71 GLN A N 1
ATOM 558 C CA . GLN A 1 71 ? 3.868 -5.433 7.445 1.00 97.06 71 GLN A CA 1
ATOM 559 C C . GLN A 1 71 ? 3.117 -5.074 8.731 1.00 97.06 71 GLN A C 1
ATOM 561 O O . GLN A 1 71 ? 3.733 -4.990 9.790 1.00 97.06 71 GLN A O 1
ATOM 566 N N . LEU A 1 72 ? 1.799 -4.874 8.652 1.00 96.12 72 LEU A N 1
ATOM 567 C CA . LEU A 1 72 ? 0.959 -4.545 9.808 1.00 96.12 72 LEU A CA 1
ATOM 568 C C . LEU A 1 72 ? 0.467 -5.773 10.584 1.00 96.12 72 LEU A C 1
ATOM 570 O O . LEU A 1 72 ? -0.169 -5.633 11.628 1.00 96.12 72 LEU A O 1
ATOM 574 N N . GLU A 1 73 ? 0.723 -6.979 10.083 1.00 95.19 73 GLU A N 1
ATOM 575 C CA . GLU A 1 73 ? 0.269 -8.207 10.719 1.00 95.19 73 GLU A CA 1
ATOM 576 C C . GLU A 1 73 ? 0.857 -8.371 12.127 1.00 95.19 73 GLU A C 1
ATOM 578 O O . GLU A 1 73 ? 2.071 -8.327 12.318 1.00 95.19 73 GLU A O 1
ATOM 583 N N . GLN A 1 74 ? -0.026 -8.581 13.112 1.00 92.06 74 GLN A N 1
ATOM 584 C CA . GLN A 1 74 ? 0.324 -8.745 14.531 1.00 92.06 74 GLN A CA 1
ATOM 585 C C . GLN A 1 74 ? 1.138 -7.574 15.119 1.00 92.06 74 GLN A C 1
ATOM 587 O O . GLN A 1 74 ? 1.808 -7.739 16.138 1.00 92.06 74 GLN A O 1
ATOM 592 N N . ARG A 1 75 ? 1.076 -6.388 14.500 1.00 93.62 75 ARG A N 1
ATOM 593 C CA . ARG A 1 75 ? 1.709 -5.162 15.000 1.00 93.62 75 ARG A CA 1
ATOM 594 C C . ARG A 1 75 ? 0.709 -4.301 15.741 1.00 93.62 75 ARG A C 1
ATOM 596 O O . ARG A 1 75 ? -0.444 -4.167 15.331 1.00 93.62 75 ARG A O 1
ATOM 603 N N . HIS A 1 76 ? 1.160 -3.685 16.825 1.00 93.62 76 HIS A N 1
ATOM 604 C CA . HIS A 1 76 ? 0.354 -2.681 17.507 1.00 93.62 76 HIS A CA 1
ATOM 605 C C . HIS A 1 76 ? 0.444 -1.323 16.794 1.00 93.62 76 HIS A C 1
ATOM 607 O O . HIS A 1 76 ? 1.320 -1.086 15.965 1.00 93.62 76 HIS A O 1
ATOM 613 N N . GLU A 1 77 ? -0.440 -0.391 17.153 1.00 92.75 77 GLU A N 1
ATOM 614 C CA . GLU A 1 77 ? -0.599 0.886 16.442 1.00 92.75 77 GLU A CA 1
ATOM 615 C C . GLU A 1 77 ? 0.702 1.713 16.353 1.00 92.75 77 GLU A C 1
ATOM 617 O O . GLU A 1 77 ? 1.046 2.218 15.287 1.00 92.75 77 GLU A O 1
ATOM 622 N N . GLY A 1 78 ? 1.470 1.790 17.448 1.00 94.31 78 GLY A N 1
ATOM 623 C CA . GLY A 1 78 ? 2.779 2.461 17.461 1.00 94.31 78 GLY A CA 1
ATOM 624 C C . GLY A 1 78 ? 3.805 1.874 16.476 1.00 94.31 78 GLY A C 1
ATOM 625 O O . GLY A 1 78 ? 4.398 2.623 15.705 1.00 94.31 78 GLY A O 1
ATOM 626 N N . GLU A 1 79 ? 3.967 0.545 16.451 1.00 94.94 79 GLU A N 1
ATOM 627 C CA . GLU A 1 79 ? 4.844 -0.155 15.497 1.00 94.94 79 GLU A CA 1
ATOM 628 C C . GLU A 1 79 ? 4.372 0.051 14.056 1.00 94.94 79 GLU A C 1
ATOM 630 O O . GLU A 1 79 ? 5.172 0.340 13.169 1.00 94.94 79 GLU A O 1
ATOM 635 N N . ALA A 1 80 ? 3.060 -0.060 13.823 1.00 94.94 80 ALA A N 1
ATOM 636 C CA . ALA A 1 80 ? 2.457 0.169 12.517 1.00 94.94 80 ALA A CA 1
ATOM 637 C C . ALA A 1 80 ? 2.799 1.567 11.987 1.00 94.94 80 ALA A C 1
ATOM 639 O O . ALA A 1 80 ? 3.244 1.712 10.847 1.00 94.94 80 ALA A O 1
ATOM 640 N N . LYS A 1 81 ? 2.640 2.594 12.827 1.00 96.00 81 LYS A N 1
ATOM 641 C CA . LYS A 1 81 ? 2.957 3.978 12.477 1.00 96.00 81 LYS A CA 1
ATOM 642 C C . LYS A 1 81 ? 4.440 4.152 12.145 1.00 96.00 81 LYS A C 1
ATOM 644 O O . LYS A 1 81 ? 4.762 4.779 11.137 1.00 96.00 81 LYS A O 1
ATOM 649 N N . GLU A 1 82 ? 5.335 3.573 12.942 1.00 96.00 82 GLU A N 1
ATOM 650 C CA . GLU A 1 82 ? 6.777 3.635 12.693 1.00 96.00 82 GLU A CA 1
ATOM 651 C C . GLU A 1 82 ? 7.161 2.975 11.361 1.00 96.00 82 GLU A C 1
ATOM 653 O O . GLU A 1 82 ? 7.827 3.605 10.537 1.00 96.00 82 GLU A O 1
ATOM 658 N N . ILE A 1 83 ? 6.677 1.757 11.099 1.00 96.44 83 ILE A N 1
ATOM 659 C CA . ILE A 1 83 ? 6.937 1.035 9.844 1.00 96.44 83 ILE A CA 1
ATOM 660 C C . ILE A 1 83 ? 6.434 1.837 8.638 1.00 96.44 83 ILE A C 1
ATOM 662 O O . ILE A 1 83 ? 7.144 1.978 7.638 1.00 96.44 83 ILE A O 1
ATOM 666 N N . ILE A 1 84 ? 5.222 2.395 8.728 1.00 97.62 84 ILE A N 1
ATOM 667 C CA . ILE A 1 84 ? 4.649 3.196 7.644 1.00 97.62 84 ILE A CA 1
ATOM 668 C C . ILE A 1 84 ? 5.483 4.461 7.410 1.00 97.62 84 ILE A C 1
ATOM 670 O O . ILE A 1 84 ? 5.811 4.757 6.260 1.00 97.62 84 ILE A O 1
ATOM 674 N N . HIS A 1 85 ? 5.877 5.188 8.461 1.00 97.12 85 HIS A N 1
ATOM 675 C CA . HIS A 1 85 ? 6.738 6.366 8.318 1.00 97.12 85 HIS A CA 1
ATOM 676 C C . HIS A 1 85 ? 8.086 6.027 7.685 1.00 97.12 85 HIS A C 1
ATOM 678 O O . HIS A 1 85 ? 8.529 6.747 6.786 1.00 97.12 85 HIS A O 1
ATOM 684 N N . GLN A 1 86 ? 8.733 4.949 8.132 1.00 97.19 86 GLN A N 1
ATOM 685 C CA . GLN A 1 86 ? 10.009 4.500 7.579 1.00 97.19 86 GLN A CA 1
ATOM 686 C C . GLN A 1 86 ? 9.875 4.192 6.085 1.00 97.19 86 GLN A C 1
ATOM 688 O O . GLN A 1 86 ? 10.665 4.695 5.286 1.00 97.19 86 GLN A O 1
ATOM 693 N N . PHE A 1 87 ? 8.839 3.450 5.683 1.00 98.12 87 PHE A N 1
ATOM 694 C CA . PHE A 1 87 ? 8.602 3.134 4.276 1.00 98.12 87 PHE A CA 1
ATOM 695 C C . PHE A 1 87 ? 8.289 4.375 3.429 1.00 98.12 87 PHE A C 1
ATOM 697 O O . PHE A 1 87 ? 8.904 4.579 2.383 1.00 98.12 87 PHE A O 1
ATOM 704 N N . VAL A 1 88 ? 7.384 5.246 3.888 1.00 97.19 88 VAL A N 1
ATOM 705 C CA . VAL A 1 88 ? 7.042 6.494 3.183 1.00 97.19 88 VAL A CA 1
ATOM 706 C C . VAL A 1 88 ? 8.282 7.377 3.013 1.00 97.19 88 VAL A C 1
ATOM 708 O O . VAL A 1 88 ? 8.488 7.960 1.947 1.00 97.19 88 VAL A O 1
ATOM 711 N N . THR A 1 89 ? 9.133 7.453 4.038 1.00 96.44 89 THR A N 1
ATOM 712 C CA . THR A 1 89 ? 10.385 8.220 3.998 1.00 96.44 89 THR A CA 1
ATOM 713 C C . THR A 1 89 ? 11.368 7.619 3.003 1.00 96.44 89 THR A C 1
ATOM 715 O O . THR A 1 89 ? 11.914 8.358 2.188 1.00 96.44 89 THR A O 1
ATOM 718 N N . ALA A 1 90 ? 11.547 6.297 3.022 1.00 96.06 90 ALA A N 1
ATOM 719 C CA . ALA A 1 90 ? 12.423 5.569 2.108 1.00 96.06 90 ALA A CA 1
ATOM 720 C C . ALA A 1 90 ? 12.013 5.741 0.638 1.00 96.06 90 ALA A C 1
ATOM 722 O O . ALA A 1 90 ? 12.851 5.985 -0.231 1.00 96.06 90 ALA A O 1
ATOM 723 N N . VAL A 1 91 ? 10.710 5.692 0.343 1.00 95.38 91 VAL A N 1
ATOM 724 C CA . VAL A 1 91 ? 10.214 5.977 -1.007 1.00 95.38 91 VAL A CA 1
ATOM 725 C C . VAL A 1 91 ? 10.515 7.426 -1.382 1.00 95.38 91 VAL A C 1
ATOM 727 O O . VAL A 1 91 ? 11.130 7.649 -2.417 1.00 95.38 91 VAL A O 1
ATOM 730 N N . LYS A 1 92 ? 10.193 8.417 -0.542 1.00 93.12 92 LYS A N 1
ATOM 731 C CA . LYS A 1 92 ? 10.447 9.836 -0.864 1.00 93.12 92 LYS A CA 1
ATOM 732 C C . LYS A 1 92 ? 11.934 10.142 -1.064 1.00 93.12 92 LYS A C 1
ATOM 734 O O . LYS A 1 92 ? 12.303 10.771 -2.053 1.00 93.12 92 LYS A O 1
ATOM 739 N N . SER A 1 93 ? 12.800 9.645 -0.183 1.00 92.94 93 SER A N 1
ATOM 740 C CA . SER A 1 93 ? 14.255 9.822 -0.283 1.00 92.94 93 SER A CA 1
ATOM 741 C C . SER A 1 93 ? 14.872 9.014 -1.429 1.00 92.94 93 SER A C 1
ATOM 743 O O . SER A 1 93 ? 15.897 9.404 -1.979 1.00 92.94 93 SER A O 1
ATOM 745 N N . GLY A 1 94 ? 14.233 7.910 -1.829 1.00 90.19 94 GLY A N 1
ATOM 746 C CA . GLY A 1 94 ? 14.757 6.977 -2.825 1.00 90.19 94 GLY A CA 1
ATOM 747 C C . GLY A 1 94 ? 15.861 6.062 -2.301 1.00 90.19 94 GLY A C 1
ATOM 748 O O . GLY A 1 94 ? 16.528 5.423 -3.110 1.00 90.19 94 GLY A O 1
ATOM 749 N N . THR A 1 95 ? 16.054 5.992 -0.981 1.00 90.56 95 THR A N 1
ATOM 750 C CA . THR A 1 95 ? 16.978 5.054 -0.333 1.00 90.56 95 THR A CA 1
ATOM 751 C C . THR A 1 95 ? 16.214 4.080 0.554 1.00 90.56 95 THR A C 1
ATOM 753 O O . THR A 1 95 ? 15.309 4.469 1.287 1.00 90.56 95 THR A O 1
ATOM 756 N N . ALA A 1 96 ? 16.591 2.805 0.481 1.00 91.88 96 ALA A N 1
ATOM 757 C CA . ALA A 1 96 ? 16.001 1.720 1.259 1.00 91.88 96 ALA A CA 1
ATOM 758 C C . ALA A 1 96 ? 16.895 1.264 2.427 1.00 91.88 96 ALA A C 1
ATOM 760 O O . ALA A 1 96 ? 16.612 0.241 3.037 1.00 91.88 96 ALA A O 1
ATOM 761 N N . GLU A 1 97 ? 17.964 1.999 2.754 1.00 90.19 97 GLU A N 1
ATOM 762 C CA . GLU A 1 97 ? 18.929 1.627 3.807 1.00 90.19 97 GLU A CA 1
ATOM 763 C C . GLU A 1 97 ? 18.286 1.436 5.187 1.00 90.19 97 GLU A C 1
ATOM 765 O O . GLU A 1 97 ? 18.764 0.643 5.991 1.00 90.19 97 GLU A O 1
ATOM 770 N N . SER A 1 98 ? 17.186 2.141 5.458 1.00 88.38 98 SER A N 1
ATOM 771 C CA . SER A 1 98 ? 16.436 2.020 6.708 1.00 88.38 98 SER A CA 1
ATOM 772 C C . SER A 1 98 ? 15.439 0.857 6.724 1.00 88.38 98 SER A C 1
ATOM 774 O O . SER A 1 98 ? 14.740 0.682 7.719 1.00 88.38 98 SER A O 1
ATOM 776 N N . LEU A 1 99 ? 15.295 0.105 5.628 1.00 92.44 99 LEU A N 1
ATOM 777 C CA . LEU A 1 99 ? 14.285 -0.942 5.489 1.00 92.44 99 LEU A CA 1
ATOM 778 C C . LEU A 1 99 ? 14.899 -2.329 5.685 1.00 92.44 99 LEU A C 1
ATOM 780 O O . LEU A 1 99 ? 15.798 -2.738 4.959 1.00 92.44 99 LEU A O 1
ATOM 784 N N . ASN A 1 100 ? 14.317 -3.107 6.596 1.00 89.25 100 ASN A N 1
ATOM 785 C CA . ASN A 1 100 ? 14.687 -4.507 6.837 1.00 89.25 100 ASN A CA 1
ATOM 786 C C . ASN A 1 100 ? 13.825 -5.496 6.023 1.00 89.25 100 ASN A C 1
ATOM 788 O O . ASN A 1 100 ? 13.516 -6.591 6.489 1.00 89.25 100 ASN A O 1
ATOM 792 N N . SER A 1 101 ? 13.364 -5.104 4.830 1.00 94.25 101 SER A N 1
ATOM 793 C CA . SER A 1 101 ? 12.488 -5.930 3.991 1.00 94.25 101 SER A CA 1
ATOM 794 C C . SER A 1 101 ? 12.829 -5.793 2.514 1.00 94.25 101 SER A C 1
ATOM 796 O O . SER A 1 101 ? 12.613 -4.738 1.920 1.00 94.25 101 SER A O 1
ATOM 798 N N . ASP A 1 102 ? 13.250 -6.895 1.895 1.00 93.94 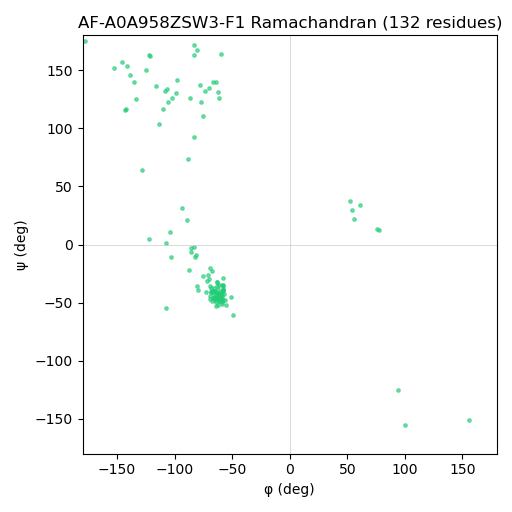102 ASP A N 1
ATOM 799 C CA . ASP A 1 102 ? 13.579 -6.945 0.465 1.00 93.94 102 ASP A CA 1
ATOM 800 C C . ASP A 1 102 ? 12.394 -6.547 -0.424 1.00 93.94 102 ASP A C 1
ATOM 802 O O . ASP A 1 102 ? 12.564 -5.888 -1.452 1.00 93.94 102 ASP A O 1
ATOM 806 N N . SER A 1 103 ? 11.169 -6.895 -0.016 1.00 95.44 103 SER A N 1
ATOM 807 C CA . SER A 1 103 ? 9.953 -6.517 -0.746 1.00 95.44 103 SER A CA 1
ATOM 808 C C . SER A 1 103 ? 9.704 -5.009 -0.701 1.00 95.44 103 SER A C 1
ATOM 810 O O . SER A 1 103 ? 9.333 -4.418 -1.715 1.00 95.44 103 SER A O 1
ATOM 812 N N . LEU A 1 104 ? 9.947 -4.361 0.444 1.00 96.75 104 LEU A N 1
ATOM 813 C CA . LEU A 1 104 ? 9.818 -2.908 0.555 1.00 96.75 104 LEU A CA 1
ATOM 814 C C . LEU A 1 104 ? 10.958 -2.188 -0.174 1.00 96.75 104 LEU A C 1
ATOM 816 O O . LEU A 1 104 ? 10.703 -1.232 -0.904 1.00 96.75 104 LEU A O 1
ATOM 820 N N . SER A 1 105 ? 12.191 -2.686 -0.065 1.00 95.00 105 SER A N 1
ATOM 821 C CA . SER A 1 105 ? 13.337 -2.186 -0.833 1.00 95.00 105 SER A CA 1
ATOM 822 C C . SER A 1 105 ? 13.090 -2.280 -2.340 1.00 95.00 105 SER A C 1
ATOM 824 O O . SER A 1 105 ? 13.408 -1.353 -3.085 1.00 95.00 105 SER A O 1
ATOM 826 N N . THR A 1 106 ? 12.434 -3.353 -2.791 1.00 94.06 106 THR A N 1
ATOM 827 C CA . THR A 1 106 ? 12.006 -3.504 -4.187 1.00 94.06 106 THR A CA 1
ATOM 828 C C . THR A 1 106 ? 10.980 -2.442 -4.587 1.00 94.06 106 THR A C 1
ATOM 830 O O . THR A 1 106 ? 11.116 -1.850 -5.655 1.00 94.06 106 THR A O 1
ATOM 833 N N . LEU A 1 107 ? 9.984 -2.135 -3.746 1.00 94.81 107 LEU A N 1
ATOM 834 C CA . LEU A 1 107 ? 9.054 -1.030 -4.022 1.00 94.81 107 LEU A CA 1
ATOM 835 C C . LEU A 1 107 ? 9.789 0.316 -4.136 1.00 94.81 107 LEU A C 1
ATOM 837 O O . LEU A 1 107 ? 9.532 1.063 -5.077 1.00 94.81 107 LEU A O 1
ATOM 841 N N . VAL A 1 108 ? 10.742 0.610 -3.245 1.00 94.06 108 VAL A N 1
ATOM 842 C CA . VAL A 1 108 ? 11.557 1.839 -3.330 1.00 94.06 108 VAL A CA 1
ATOM 843 C C . VAL A 1 108 ? 12.315 1.899 -4.658 1.00 94.06 108 VAL A C 1
ATOM 845 O O . VAL A 1 108 ? 12.303 2.931 -5.329 1.00 94.06 108 VAL A O 1
ATOM 848 N N . ALA A 1 109 ? 12.908 0.785 -5.088 1.00 90.94 109 ALA A N 1
ATOM 849 C CA . ALA A 1 109 ? 13.618 0.688 -6.360 1.00 90.94 109 ALA A CA 1
ATOM 850 C C . ALA A 1 109 ? 12.695 0.921 -7.577 1.00 90.94 109 ALA A C 1
ATOM 852 O O . ALA A 1 109 ? 13.120 1.489 -8.586 1.00 90.94 109 ALA A O 1
ATOM 853 N N . LEU A 1 110 ? 11.420 0.533 -7.472 1.00 90.38 110 LEU A N 1
ATOM 854 C CA . LEU A 1 110 ? 10.402 0.703 -8.511 1.00 90.38 110 LEU A CA 1
ATOM 855 C C . LEU A 1 110 ? 9.771 2.106 -8.552 1.00 90.38 110 LEU A C 1
ATOM 857 O O . LEU A 1 110 ? 9.063 2.401 -9.513 1.00 90.38 110 LEU A O 1
ATOM 861 N N . LYS A 1 111 ? 10.028 2.998 -7.583 1.00 82.06 111 LYS A N 1
ATOM 862 C CA . LYS A 1 111 ? 9.374 4.324 -7.525 1.00 82.06 111 LYS A CA 1
ATOM 863 C C . LYS A 1 111 ? 9.600 5.187 -8.772 1.00 82.06 111 LYS A C 1
ATOM 865 O O . LYS A 1 111 ? 8.717 5.933 -9.185 1.00 82.06 111 LYS A O 1
ATOM 870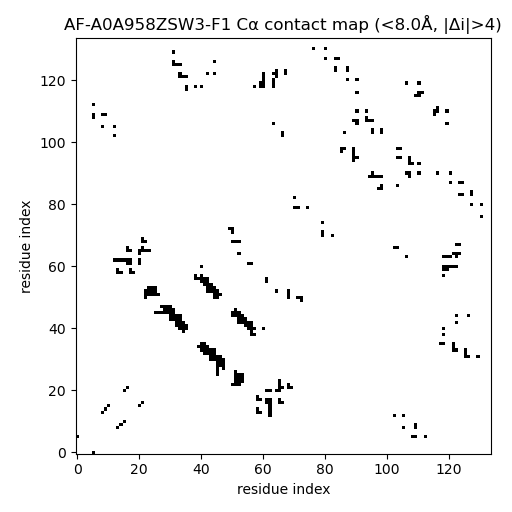 N N . ASN A 1 112 ? 10.786 5.061 -9.372 1.00 73.00 112 ASN A N 1
ATOM 871 C CA . ASN A 1 112 ? 11.203 5.836 -10.541 1.00 73.00 112 ASN A CA 1
ATOM 872 C C . ASN A 1 112 ? 10.735 5.202 -11.860 1.00 73.00 112 ASN A C 1
ATOM 874 O O . ASN A 1 112 ? 10.962 5.772 -12.926 1.00 73.00 112 ASN A O 1
ATOM 878 N N . TYR A 1 113 ? 10.093 4.033 -11.808 1.00 72.62 113 TYR A N 1
ATOM 879 C CA . TYR A 1 113 ? 9.480 3.427 -12.979 1.00 72.62 113 TYR A CA 1
ATOM 880 C C . TYR A 1 113 ? 8.175 4.164 -13.305 1.00 72.62 113 TYR A C 1
ATOM 882 O O . TYR A 1 113 ? 7.210 4.112 -12.542 1.00 72.62 113 TYR A O 1
ATOM 890 N N . ASP A 1 114 ? 8.173 4.894 -14.422 1.00 72.12 114 ASP A N 1
ATOM 891 C CA . ASP A 1 114 ? 7.025 5.629 -14.972 1.00 72.12 114 ASP A CA 1
ATOM 892 C C . ASP A 1 114 ? 6.330 6.612 -14.007 1.00 72.12 114 ASP A C 1
ATOM 894 O O . ASP A 1 114 ? 5.124 6.849 -14.108 1.00 72.12 114 ASP A O 1
ATOM 898 N N . GLY A 1 115 ? 7.071 7.190 -13.053 1.00 77.69 115 GLY A N 1
ATOM 899 C CA . GLY A 1 115 ? 6.525 8.176 -12.111 1.00 77.69 115 GLY A CA 1
ATOM 900 C C . GLY A 1 115 ? 5.393 7.622 -11.239 1.00 77.69 115 GLY A C 1
ATOM 901 O O . GLY A 1 115 ? 4.440 8.329 -10.923 1.00 77.69 115 GLY A O 1
ATOM 902 N N . ARG A 1 116 ? 5.455 6.335 -10.881 1.00 86.81 116 ARG A N 1
ATOM 903 C CA . ARG A 1 116 ? 4.389 5.630 -10.151 1.00 86.81 116 ARG A CA 1
ATOM 904 C C . ARG A 1 116 ? 4.517 5.708 -8.625 1.00 86.81 116 ARG A C 1
ATOM 906 O O . ARG A 1 116 ? 3.918 4.888 -7.928 1.00 86.81 116 ARG A O 1
ATOM 913 N N . GLU A 1 117 ? 5.246 6.693 -8.104 1.00 93.50 117 GLU A N 1
ATOM 914 C CA . GLU A 1 117 ? 5.407 6.929 -6.662 1.00 93.50 117 GLU A CA 1
ATOM 915 C C . GLU A 1 117 ? 4.050 6.985 -5.936 1.00 93.50 117 GLU A C 1
ATOM 917 O O . GLU A 1 117 ? 3.850 6.282 -4.945 1.00 93.50 117 GLU A O 1
ATOM 922 N N . ASP A 1 118 ? 3.070 7.701 -6.497 1.00 94.00 118 ASP A N 1
ATOM 923 C CA . ASP A 1 118 ? 1.727 7.810 -5.914 1.00 94.00 118 ASP A CA 1
ATOM 924 C C . ASP A 1 118 ? 0.987 6.469 -5.839 1.00 94.00 118 ASP A C 1
ATOM 926 O O . ASP A 1 118 ? 0.207 6.239 -4.918 1.00 94.00 118 ASP A O 1
ATOM 930 N N . CYS A 1 119 ? 1.225 5.556 -6.787 1.00 95.50 119 CYS A N 1
ATOM 931 C CA . CYS A 1 119 ? 0.640 4.214 -6.738 1.00 95.50 119 CYS A CA 1
ATOM 932 C C . CYS A 1 119 ? 1.235 3.406 -5.583 1.00 95.50 119 CYS A C 1
ATOM 934 O O . CYS A 1 119 ? 0.507 2.702 -4.887 1.00 95.50 119 CYS A O 1
ATOM 936 N N . ILE A 1 120 ? 2.549 3.519 -5.375 1.00 96.38 120 ILE A N 1
ATOM 937 C CA . ILE A 1 120 ? 3.259 2.831 -4.294 1.00 96.38 120 ILE A CA 1
ATOM 938 C C . ILE A 1 120 ? 2.795 3.365 -2.942 1.00 96.38 120 ILE A C 1
ATOM 940 O O . ILE A 1 120 ? 2.494 2.578 -2.050 1.00 96.38 120 ILE A O 1
ATOM 944 N N . LEU A 1 121 ? 2.696 4.683 -2.787 1.00 97.44 121 LEU A N 1
ATOM 945 C CA . LEU A 1 121 ? 2.393 5.310 -1.502 1.00 97.44 121 LEU A CA 1
ATOM 946 C C . LEU A 1 121 ? 0.903 5.343 -1.144 1.00 97.44 121 LEU A C 1
ATOM 948 O O . LEU A 1 121 ? 0.571 5.657 -0.004 1.00 97.44 121 LEU A O 1
ATOM 952 N N . LEU A 1 122 ? 0.005 5.013 -2.076 1.00 98.06 122 LEU A N 1
ATOM 953 C CA . LEU A 1 122 ? -1.439 5.222 -1.939 1.00 98.06 122 LEU A CA 1
ATOM 954 C C . LEU A 1 122 ? -2.031 4.708 -0.616 1.00 98.06 122 LEU A C 1
ATOM 956 O O . LEU A 1 122 ? -2.598 5.478 0.161 1.00 98.06 122 LEU A O 1
ATOM 960 N N . THR A 1 123 ? -1.917 3.406 -0.354 1.00 98.44 123 THR A N 1
ATOM 961 C CA . THR A 1 123 ? -2.486 2.784 0.852 1.00 98.44 123 THR A CA 1
ATOM 962 C C . THR A 1 123 ? -1.712 3.158 2.113 1.00 98.44 123 THR A C 1
ATOM 964 O O . THR A 1 123 ? -2.308 3.285 3.178 1.00 98.44 123 THR A O 1
ATOM 967 N N . TRP A 1 124 ? -0.403 3.382 1.988 1.00 98.50 124 TRP A N 1
ATOM 968 C CA . TRP A 1 124 ? 0.485 3.747 3.090 1.00 98.50 124 TRP A CA 1
ATOM 969 C C . TRP A 1 124 ? 0.164 5.137 3.635 1.00 98.50 124 TRP A C 1
ATOM 971 O O . TRP A 1 124 ? -0.042 5.286 4.833 1.00 98.50 124 TRP A O 1
ATOM 981 N N . ASN A 1 125 ? 0.027 6.135 2.758 1.00 98.25 125 ASN A N 1
ATOM 982 C CA . ASN A 1 125 ? -0.353 7.495 3.143 1.00 98.25 125 ASN A CA 1
ATOM 983 C C . ASN A 1 125 ? -1.768 7.540 3.730 1.00 98.25 125 ASN A C 1
ATOM 985 O O . ASN A 1 125 ? -1.998 8.229 4.720 1.00 98.25 125 ASN A O 1
ATOM 989 N N . ALA A 1 126 ? -2.717 6.798 3.148 1.00 98.06 126 ALA A N 1
ATOM 990 C CA . ALA A 1 126 ? -4.074 6.730 3.683 1.00 98.06 126 ALA A CA 1
ATOM 991 C C . ALA A 1 126 ? -4.091 6.151 5.106 1.00 98.06 126 ALA A C 1
ATOM 993 O O . ALA A 1 126 ? -4.721 6.725 5.994 1.00 98.06 126 ALA A O 1
ATOM 994 N N . MET A 1 127 ? -3.362 5.055 5.335 1.00 97.81 127 MET A N 1
ATOM 995 C CA . MET A 1 127 ? -3.252 4.447 6.659 1.00 97.81 127 MET A CA 1
ATOM 996 C C . MET A 1 127 ? -2.512 5.356 7.646 1.00 97.81 127 MET A C 1
ATOM 998 O O . MET A 1 127 ? -2.960 5.500 8.778 1.00 97.81 127 MET A O 1
ATOM 1002 N N . LEU A 1 128 ? -1.428 6.013 7.222 1.00 97.38 128 LEU A N 1
ATOM 1003 C CA . LEU A 1 128 ? -0.688 6.944 8.073 1.00 97.38 128 LEU A CA 1
ATOM 1004 C C . LEU A 1 128 ? -1.576 8.087 8.562 1.00 97.38 128 LEU A C 1
ATOM 1006 O O . LEU A 1 128 ? -1.670 8.320 9.762 1.00 97.38 128 LEU A O 1
ATOM 1010 N N . ASN A 1 129 ? -2.275 8.747 7.636 1.00 96.69 129 ASN A N 1
ATOM 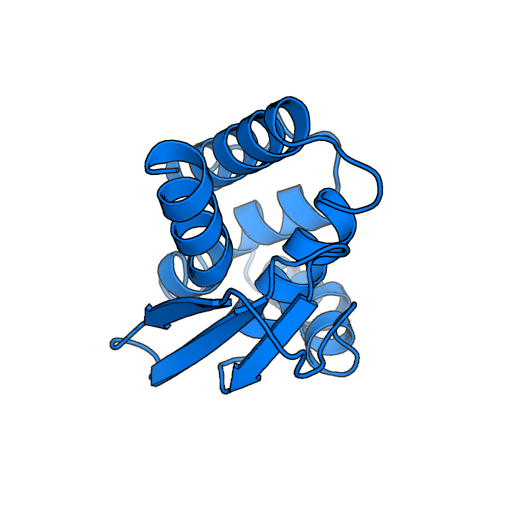1011 C CA . ASN A 1 129 ? -3.175 9.848 7.964 1.00 96.69 129 ASN A CA 1
ATOM 1012 C C . ASN A 1 129 ? -4.260 9.401 8.952 1.00 96.69 129 ASN A C 1
ATOM 1014 O O . ASN A 1 129 ? -4.588 10.135 9.880 1.00 96.69 129 ASN A O 1
ATOM 1018 N N . TYR A 1 130 ? -4.805 8.194 8.778 1.00 95.62 130 TYR A N 1
ATOM 1019 C CA . TYR A 1 130 ? -5.775 7.632 9.715 1.00 95.62 130 TYR A CA 1
ATOM 1020 C C . TYR A 1 130 ? -5.180 7.435 11.115 1.00 95.62 130 TYR A C 1
ATOM 1022 O O . TYR A 1 130 ? -5.786 7.862 12.091 1.00 95.62 130 TYR A O 1
ATOM 1030 N N . LEU A 1 131 ? -3.978 6.862 11.219 1.00 94.00 131 LEU A N 1
ATOM 1031 C CA . LEU A 1 131 ? -3.290 6.654 12.500 1.00 94.00 131 LEU A CA 1
ATOM 1032 C C . LEU A 1 131 ? -2.854 7.961 13.186 1.00 94.00 131 LEU A C 1
ATOM 1034 O O . LEU A 1 131 ? -2.624 7.979 14.389 1.00 94.00 131 LEU A O 1
ATOM 1038 N N . GLU A 1 132 ? -2.699 9.053 12.440 1.00 92.25 132 GLU A N 1
ATOM 1039 C CA . GLU A 1 132 ? -2.331 10.365 12.988 1.00 92.25 132 GLU A CA 1
ATOM 1040 C C . GLU A 1 132 ? -3.520 11.214 13.438 1.00 92.25 132 GLU A C 1
ATOM 1042 O O . GLU A 1 132 ? -3.336 12.133 14.232 1.00 92.25 132 GLU A O 1
ATOM 1047 N N . THR A 1 133 ? -4.716 10.938 12.919 1.00 87.56 133 THR A N 1
ATOM 1048 C CA . THR A 1 133 ? -5.922 11.758 13.145 1.00 87.56 133 THR A CA 1
ATOM 1049 C C . THR A 1 133 ? -6.947 11.108 14.069 1.00 87.56 133 THR A C 1
ATOM 1051 O O . THR A 1 133 ? -8.013 11.683 14.294 1.00 87.56 133 THR A O 1
ATOM 1054 N N . LYS A 1 134 ? -6.630 9.918 14.573 1.00 67.38 134 LYS A N 1
ATOM 1055 C CA . LYS A 1 134 ? -7.455 9.144 15.496 1.00 67.38 134 LYS A CA 1
ATOM 1056 C C . LYS A 1 134 ? -7.456 9.723 16.911 1.00 67.38 134 LYS A C 1
ATOM 1058 O O . LYS A 1 134 ? -6.427 10.303 17.324 1.00 67.38 134 LYS A O 1
#

Radius of gyration: 13.84 Å; Cα contacts (8 Å, |Δi|>4): 205; chains: 1; bounding box: 37×25×35 Å

Foldseek 3Di:
DDPVVLVVLCVVQLQVCLVPFAQADDDDDDWWWFADPVFRWIKIWHDPPQTHMYDDGDSQLSSLLSVLSVLCPPDDLVSSLVLLVLLLVCLVVLHCPSPPDPSSNSNSPNCPPVVCSCSNCRVSVRVNVVSVVD

Solvent-accessible surface area (backbone atoms only — not comparable to full-atom values): 7392 Å² total; per-residue (Å²): 135,58,71,68,60,51,56,46,50,41,58,70,48,28,50,54,31,40,74,64,38,51,55,63,43,87,72,79,77,54,68,46,75,22,75,40,83,92,83,63,26,37,37,38,38,28,60,66,74,71,63,27,30,36,74,48,54,54,50,54,30,38,17,37,38,15,52,48,39,63,70,41,57,97,48,54,72,71,57,38,50,50,54,46,51,53,51,55,47,21,47,74,73,60,46,46,88,88,54,96,40,72,72,58,37,48,52,31,70,46,30,75,53,87,72,37,43,64,40,50,42,36,53,51,53,39,51,47,53,50,72,72,70,108

Sequence (134 aa):
MNREEIERLYKELIIPESKAPYRFEKKDGTSVLAYNPVCGDKFKIFTDGEVHFHGHGCALSKASGSLLMKQLEQRHEGEAKEIIHQFVTAVKSGTAESLNSDSLSTLVALKNYDGREDCILLTWNAMLNYLETK

Nearest PDB structures (foldseek):
  2qq4-assembly2_D  TM=8.427E-01  e=6.260E-08  Thermus thermophilus
  6a6f-assembly1_B  TM=7.714E-01  e=3.347E-07  Fervidobacterium islandicum
  6a6g-assembly1_C  TM=7.898E-01  e=1.893E-06  Fervidobacterium islandicum
  6a6g-assembly1_D  TM=7.936E-01  e=3.130E-06  Fervidobacterium islandicum
  8ztq-assembly2_B  TM=7.401E-01  e=1.132E-05  Mycoplasmoides pneumoniae 19294

Mean predicted aligned error: 3.08 Å